Protein AF-A0A3R6EHA8-F1 (afdb_monomer_lite)

Organism: NCBI:txid360807

Sequence (101 aa):
MSYAIDIAMVLLIFFFILTAVINISNYRIAKRSHYIEIFVDRKIPIKAESRDAGASDDSCMIYHYPVEGRDSTSGYASIFYIGKEKYENAEVGEKIRITPC

Foldseek 3Di:
DVVVVVVVVVVVVVVVVVVVVVVVVVVVVVVVPPKFWKQFQAWDDKDWDFDPPPPDPPGDTDIWGWTFTAGPVPRDTDIDTADPVCSVPDDHRDTDIGHDD

Structure (mmCIF, N/CA/C/O backbone):
data_AF-A0A3R6EHA8-F1
#
_entry.id   AF-A0A3R6EHA8-F1
#
loop_
_atom_site.group_PDB
_atom_site.id
_atom_site.type_symbol
_atom_site.label_atom_id
_atom_site.label_alt_id
_atom_site.label_comp_id
_atom_site.label_asym_id
_atom_site.label_entity_id
_atom_site.label_seq_id
_atom_site.pdbx_PDB_ins_code
_atom_site.Cartn_x
_atom_site.Cartn_y
_atom_site.Cartn_z
_atom_site.occupancy
_atom_site.B_iso_or_equiv
_atom_site.auth_seq_id
_atom_site.auth_comp_id
_atom_site.auth_asym_id
_atom_site.auth_atom_id
_atom_site.pdbx_PDB_model_num
ATOM 1 N N . MET A 1 1 ? 30.352 7.729 -47.055 1.00 62.00 1 MET A N 1
ATOM 2 C CA . MET A 1 1 ? 29.421 6.732 -46.478 1.00 62.00 1 MET A CA 1
ATOM 3 C C . MET A 1 1 ? 29.987 5.963 -45.276 1.00 62.00 1 MET A C 1
ATOM 5 O O . MET A 1 1 ? 29.184 5.411 -44.544 1.00 62.00 1 MET A O 1
ATOM 9 N N . SER A 1 2 ? 31.303 5.977 -45.002 1.00 71.19 2 SER A N 1
ATOM 10 C CA . SER A 1 2 ? 31.893 5.250 -43.854 1.00 71.19 2 SER A CA 1
ATOM 11 C C . SER A 1 2 ? 31.429 5.766 -42.480 1.00 71.19 2 SER A C 1
ATOM 13 O O . SER A 1 2 ? 30.943 4.993 -41.668 1.00 71.19 2 SER A O 1
ATOM 15 N N . TYR A 1 3 ? 31.472 7.084 -42.249 1.00 82.75 3 TYR A N 1
ATOM 16 C CA . TYR A 1 3 ? 31.152 7.671 -40.935 1.00 82.75 3 TYR A CA 1
ATOM 17 C C . TYR A 1 3 ? 29.675 7.585 -40.536 1.00 82.75 3 TYR A C 1
ATOM 19 O O . TYR A 1 3 ? 29.354 7.655 -39.357 1.00 82.75 3 TYR A O 1
ATOM 27 N N . ALA A 1 4 ? 28.763 7.450 -41.501 1.00 86.94 4 ALA A N 1
ATOM 28 C CA . ALA A 1 4 ? 27.330 7.391 -41.212 1.00 86.94 4 ALA A CA 1
ATOM 29 C C . ALA A 1 4 ? 26.962 6.123 -40.428 1.00 86.94 4 ALA A C 1
ATOM 31 O O . ALA A 1 4 ? 26.115 6.173 -39.539 1.00 86.94 4 ALA A O 1
ATOM 32 N N . ILE A 1 5 ? 27.630 5.007 -40.735 1.00 88.50 5 ILE A N 1
ATOM 33 C CA . ILE A 1 5 ? 27.425 3.723 -40.060 1.00 88.50 5 ILE A CA 1
ATOM 34 C C . ILE A 1 5 ? 27.991 3.785 -38.639 1.00 88.50 5 ILE A C 1
ATOM 36 O O . ILE A 1 5 ? 27.305 3.396 -37.698 1.00 88.50 5 ILE A O 1
ATOM 40 N N . ASP A 1 6 ? 29.187 4.352 -38.466 1.00 89.81 6 ASP A N 1
ATOM 41 C CA . ASP A 1 6 ? 29.799 4.522 -37.143 1.00 89.81 6 ASP A CA 1
ATOM 42 C C . ASP A 1 6 ? 28.968 5.447 -36.244 1.00 89.81 6 ASP A C 1
ATOM 44 O O . ASP A 1 6 ? 28.710 5.128 -35.084 1.00 89.81 6 ASP A O 1
ATOM 48 N N . ILE A 1 7 ? 28.469 6.563 -36.786 1.00 92.31 7 ILE A N 1
ATOM 49 C CA . ILE A 1 7 ? 27.580 7.479 -36.056 1.00 92.31 7 ILE A CA 1
ATOM 50 C C . ILE A 1 7 ? 26.278 6.765 -35.662 1.00 92.31 7 ILE A C 1
ATOM 52 O O . ILE A 1 7 ? 25.831 6.890 -34.522 1.00 92.31 7 ILE A O 1
ATOM 56 N N . ALA A 1 8 ? 25.682 5.978 -36.565 1.00 93.12 8 ALA A N 1
ATOM 57 C CA . ALA A 1 8 ? 24.470 5.214 -36.269 1.00 93.12 8 ALA A CA 1
ATOM 58 C C . ALA A 1 8 ? 24.697 4.153 -35.177 1.00 93.12 8 ALA A C 1
ATOM 60 O O . ALA A 1 8 ? 23.860 4.000 -34.287 1.00 93.12 8 ALA A O 1
ATOM 61 N N . MET A 1 9 ? 25.842 3.464 -35.203 1.00 93.25 9 MET A N 1
ATOM 62 C CA . MET A 1 9 ? 26.241 2.490 -34.182 1.00 93.25 9 MET A CA 1
ATOM 63 C C . MET A 1 9 ? 26.389 3.144 -32.803 1.00 93.25 9 MET A C 1
ATOM 65 O O . MET A 1 9 ? 25.861 2.630 -31.816 1.00 93.25 9 MET A O 1
ATOM 69 N N . VAL A 1 10 ? 27.048 4.305 -32.728 1.00 94.94 10 VAL A N 1
ATOM 70 C CA . VAL A 1 10 ? 27.214 5.054 -31.471 1.00 94.94 10 VAL A CA 1
ATOM 71 C C . VA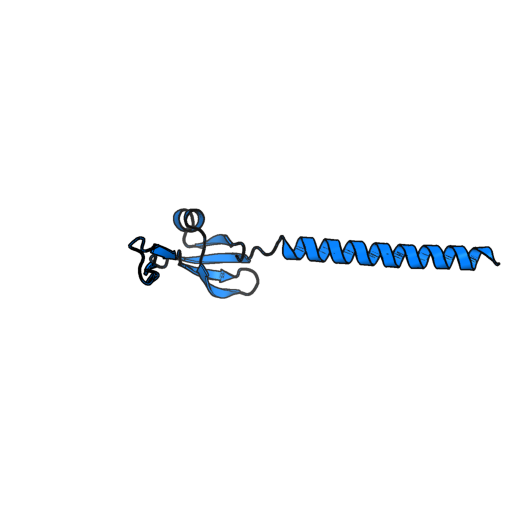L A 1 10 ? 25.864 5.512 -30.918 1.00 94.94 10 VAL A C 1
ATOM 73 O O . VAL A 1 10 ? 25.610 5.363 -29.722 1.00 94.94 10 VAL A O 1
ATOM 76 N N . LEU A 1 11 ? 24.972 6.017 -31.776 1.00 94.94 11 LEU A N 1
ATOM 77 C CA . LEU A 1 11 ? 23.628 6.428 -31.365 1.00 94.94 11 LEU A CA 1
ATOM 78 C C . LEU A 1 11 ? 22.801 5.242 -30.853 1.00 94.94 11 LEU A C 1
ATOM 80 O O . LEU A 1 11 ? 22.155 5.361 -29.814 1.00 94.94 11 LEU A O 1
ATOM 84 N N . LEU A 1 12 ? 22.856 4.085 -31.519 1.00 95.06 12 LEU A N 1
ATOM 85 C CA . LEU A 1 12 ? 22.182 2.868 -31.055 1.00 95.06 12 LEU A CA 1
ATOM 86 C C . LEU A 1 12 ? 22.660 2.449 -29.663 1.00 95.06 12 LEU A C 1
ATOM 88 O O . LEU A 1 12 ? 21.836 2.223 -28.777 1.00 95.06 12 LEU A O 1
ATOM 92 N N . ILE A 1 13 ? 23.976 2.396 -29.446 1.00 95.69 13 ILE A N 1
ATOM 93 C CA . ILE A 1 13 ? 24.557 2.049 -28.141 1.00 95.69 13 ILE A CA 1
ATOM 94 C C . ILE A 1 13 ? 24.118 3.061 -27.075 1.00 95.69 13 ILE A C 1
ATOM 96 O O . ILE A 1 13 ? 23.722 2.668 -25.977 1.00 95.69 13 ILE A O 1
ATOM 100 N N . PHE A 1 14 ? 24.119 4.354 -27.405 1.00 95.88 14 PHE A N 1
ATOM 101 C CA . PHE A 1 14 ? 23.652 5.402 -26.502 1.00 95.88 14 PHE A CA 1
ATOM 102 C C . PHE A 1 14 ? 22.185 5.204 -26.093 1.00 95.88 14 PHE A C 1
ATOM 104 O O . PHE A 1 14 ? 21.876 5.241 -24.902 1.00 95.88 14 PHE A O 1
ATOM 111 N N . PHE A 1 15 ? 21.285 4.919 -27.041 1.00 96.19 15 PHE A N 1
ATOM 112 C CA . PHE A 1 15 ? 19.875 4.653 -26.737 1.00 96.19 15 PHE A CA 1
ATOM 113 C C . PHE A 1 15 ? 19.671 3.376 -25.917 1.00 96.19 15 PHE A C 1
ATOM 115 O O . PHE A 1 15 ? 18.802 3.348 -25.042 1.00 96.19 15 PHE A O 1
ATOM 122 N N . PHE A 1 16 ? 20.482 2.340 -26.137 1.00 95.38 16 PHE A N 1
ATOM 123 C CA . PHE A 1 16 ? 20.466 1.132 -25.310 1.00 95.38 16 PHE A CA 1
ATOM 124 C C . PHE A 1 16 ? 20.842 1.437 -23.858 1.00 95.38 16 PHE A C 1
ATOM 126 O O . PHE A 1 16 ? 20.120 1.046 -22.938 1.00 95.38 16 PHE A O 1
ATOM 133 N N . ILE A 1 17 ? 21.932 2.181 -23.646 1.00 95.38 17 ILE A N 1
ATOM 134 C CA . ILE A 1 17 ? 22.374 2.592 -22.308 1.00 95.38 17 ILE A CA 1
ATOM 135 C C . ILE A 1 17 ? 21.313 3.484 -21.652 1.00 95.38 17 ILE A C 1
ATOM 137 O O . ILE A 1 17 ? 20.952 3.258 -20.497 1.00 95.38 17 ILE A O 1
ATOM 141 N N . LEU A 1 18 ? 20.759 4.451 -22.390 1.00 95.81 18 LEU A N 1
ATOM 142 C CA . LEU A 1 18 ? 19.711 5.343 -21.895 1.00 95.81 18 LEU A CA 1
ATOM 143 C C . LEU A 1 18 ? 18.477 4.557 -21.434 1.00 95.81 18 LEU A C 1
ATOM 145 O O . LEU A 1 18 ? 17.976 4.771 -20.331 1.00 95.81 18 LEU A O 1
ATOM 149 N N . THR A 1 19 ? 18.026 3.601 -22.246 1.00 94.12 19 THR A N 1
ATOM 150 C CA . THR A 1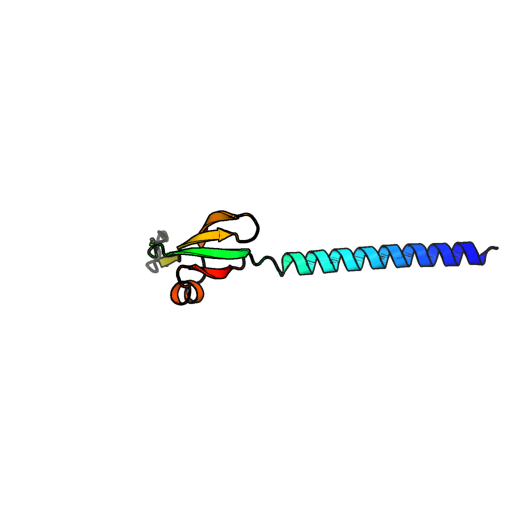 19 ? 16.880 2.739 -21.925 1.00 94.12 19 THR A CA 1
ATOM 151 C C . THR A 1 19 ? 17.147 1.901 -20.674 1.00 94.12 19 THR A C 1
ATOM 153 O O . THR A 1 19 ? 16.292 1.817 -19.792 1.00 94.12 19 THR A O 1
ATOM 156 N N . ALA A 1 20 ? 18.348 1.327 -20.546 1.00 93.25 20 ALA A N 1
ATOM 157 C CA . ALA A 1 20 ? 18.741 0.559 -19.366 1.00 93.25 20 ALA A CA 1
ATOM 158 C C . ALA A 1 20 ? 18.729 1.417 -18.087 1.00 93.25 20 ALA A C 1
ATOM 160 O O . ALA A 1 20 ? 18.208 0.987 -17.056 1.00 93.25 20 ALA A O 1
ATOM 161 N N . VAL A 1 21 ? 19.239 2.650 -18.158 1.00 93.00 21 VAL A N 1
ATOM 162 C CA . VAL A 1 21 ? 19.248 3.597 -17.030 1.00 93.00 21 VAL A CA 1
ATOM 163 C C . VAL A 1 21 ? 17.830 3.995 -16.620 1.00 93.00 21 VAL A C 1
ATOM 165 O O . VAL A 1 21 ? 17.520 3.994 -15.424 1.00 93.00 21 VAL A O 1
ATOM 168 N N . ILE A 1 22 ? 16.951 4.292 -17.583 1.00 92.56 22 ILE A N 1
ATOM 169 C CA . ILE A 1 22 ? 15.539 4.604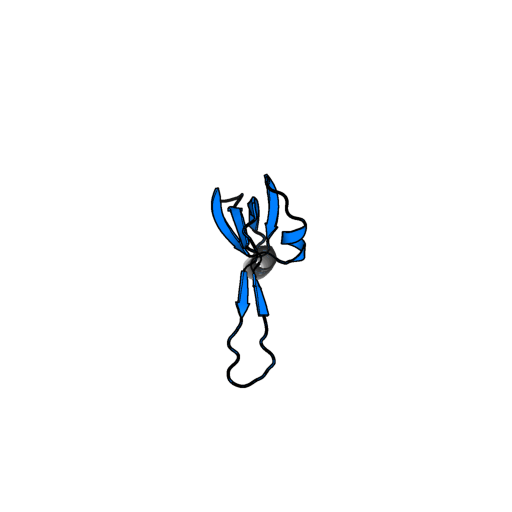 -17.315 1.00 92.56 22 ILE A CA 1
ATOM 170 C C . ILE A 1 22 ? 14.853 3.412 -16.643 1.00 92.56 22 ILE A C 1
ATOM 172 O O . ILE A 1 22 ? 14.174 3.589 -15.634 1.00 92.56 22 ILE A O 1
ATOM 176 N N . ASN A 1 23 ? 15.073 2.194 -17.140 1.00 90.44 23 ASN A N 1
ATOM 177 C CA . ASN A 1 23 ? 14.461 0.994 -16.578 1.00 90.44 23 ASN A CA 1
ATOM 178 C C . ASN A 1 23 ? 14.910 0.735 -15.127 1.00 90.44 23 ASN A C 1
ATOM 180 O O . ASN A 1 23 ? 14.080 0.518 -14.246 1.00 90.44 23 ASN A O 1
ATOM 184 N N . ILE A 1 24 ? 16.213 0.847 -14.838 1.00 89.38 24 ILE A N 1
ATOM 185 C CA . ILE A 1 24 ? 16.747 0.717 -13.469 1.00 89.38 24 ILE A CA 1
ATOM 186 C C . ILE A 1 24 ? 16.170 1.799 -12.551 1.00 89.38 24 ILE A C 1
ATOM 188 O O . ILE A 1 24 ? 15.836 1.524 -11.396 1.00 89.38 24 ILE A O 1
ATOM 192 N N . SER A 1 25 ? 16.052 3.028 -13.052 1.00 84.00 25 SER A N 1
ATOM 193 C CA . SER A 1 25 ? 15.505 4.150 -12.287 1.00 84.00 25 SER A CA 1
ATOM 194 C C . SER A 1 25 ? 14.024 3.933 -11.976 1.00 84.00 25 SER A C 1
ATOM 196 O O . SER A 1 25 ? 13.633 4.034 -10.816 1.00 84.00 25 SER A O 1
ATOM 198 N N . ASN A 1 26 ? 13.225 3.530 -12.966 1.00 82.50 26 ASN A N 1
ATOM 199 C CA . ASN A 1 26 ? 11.812 3.194 -12.791 1.00 82.50 26 ASN A CA 1
ATOM 200 C C . ASN A 1 26 ? 11.620 2.026 -11.824 1.00 82.50 26 ASN A C 1
ATOM 202 O O . ASN A 1 26 ? 10.780 2.109 -10.933 1.00 82.50 26 ASN A O 1
ATOM 206 N N . TYR A 1 27 ? 12.441 0.979 -11.928 1.00 80.12 27 TYR A N 1
ATOM 207 C CA . TYR A 1 27 ? 12.416 -0.136 -10.985 1.00 80.12 27 TYR A CA 1
ATOM 208 C C . TYR A 1 27 ? 12.717 0.319 -9.550 1.00 80.12 27 TYR A C 1
ATOM 210 O O . TYR A 1 27 ? 12.027 -0.070 -8.610 1.00 80.12 27 TYR A O 1
ATOM 218 N N . ARG A 1 28 ? 13.722 1.184 -9.361 1.00 73.62 28 ARG A N 1
ATOM 219 C CA . ARG A 1 28 ? 14.059 1.737 -8.038 1.00 73.62 28 ARG A CA 1
ATOM 220 C C . ARG A 1 28 ? 12.957 2.635 -7.479 1.00 73.62 28 ARG A C 1
ATOM 222 O O . ARG A 1 28 ? 12.722 2.592 -6.274 1.00 73.62 28 ARG A O 1
ATOM 229 N N . ILE A 1 29 ? 12.306 3.435 -8.322 1.00 68.94 29 ILE A N 1
ATOM 230 C CA . ILE A 1 29 ? 11.182 4.294 -7.926 1.00 68.94 29 ILE A CA 1
ATOM 231 C C . ILE A 1 29 ? 9.988 3.429 -7.528 1.00 68.94 29 ILE A C 1
ATOM 233 O O . ILE A 1 29 ? 9.495 3.591 -6.417 1.00 68.94 29 ILE A O 1
ATOM 237 N N . ALA A 1 30 ? 9.608 2.456 -8.360 1.00 63.38 30 ALA A N 1
ATOM 238 C CA . ALA A 1 30 ? 8.536 1.510 -8.058 1.00 63.38 30 ALA A CA 1
ATOM 239 C C . ALA A 1 30 ? 8.796 0.773 -6.737 1.00 63.38 30 ALA A C 1
ATOM 241 O O . ALA A 1 30 ? 7.939 0.758 -5.858 1.00 63.38 30 ALA A O 1
ATOM 242 N N . LYS A 1 31 ? 10.025 0.278 -6.534 1.00 64.38 31 LYS A N 1
ATOM 243 C CA . LYS A 1 31 ? 10.431 -0.382 -5.287 1.00 64.38 31 LYS A CA 1
ATOM 244 C C . LYS A 1 31 ? 10.371 0.546 -4.063 1.00 64.38 31 LYS A C 1
ATOM 246 O O . LYS A 1 31 ? 10.114 0.070 -2.964 1.00 64.38 31 LYS A O 1
ATOM 251 N N . ARG A 1 32 ? 10.622 1.852 -4.222 1.00 58.50 32 ARG A N 1
ATOM 252 C CA . ARG A 1 32 ? 10.528 2.847 -3.133 1.00 58.50 32 ARG A CA 1
ATOM 253 C C . ARG A 1 32 ? 9.104 3.338 -2.873 1.00 58.50 32 ARG A C 1
ATOM 255 O O . ARG A 1 32 ? 8.855 3.855 -1.790 1.00 58.50 32 ARG A O 1
ATOM 262 N N . SER A 1 33 ? 8.197 3.221 -3.840 1.00 57.19 33 SER A N 1
ATOM 263 C CA . SER A 1 33 ? 6.872 3.843 -3.796 1.00 57.19 33 SER A CA 1
ATOM 264 C C . SER A 1 33 ? 5.723 2.847 -3.683 1.00 57.19 33 SER A C 1
ATOM 266 O O . SER A 1 33 ? 4.602 3.185 -4.061 1.00 57.19 33 SER A O 1
ATOM 268 N N . HIS A 1 34 ? 5.951 1.634 -3.183 1.00 67.88 34 HIS A N 1
ATOM 269 C CA . HIS A 1 34 ? 4.833 0.778 -2.806 1.00 67.88 34 HIS A CA 1
ATOM 270 C C . HIS A 1 34 ? 4.260 1.316 -1.502 1.00 67.88 34 HIS A C 1
ATOM 272 O O . HIS A 1 34 ? 4.656 0.914 -0.422 1.00 67.88 34 HIS A O 1
ATOM 278 N N . TYR A 1 35 ? 3.380 2.302 -1.602 1.00 73.75 35 TYR A N 1
ATOM 279 C CA . TYR A 1 35 ? 2.395 2.559 -0.572 1.00 73.75 35 TYR A CA 1
ATOM 280 C C . TYR A 1 35 ? 1.067 2.017 -1.093 1.00 73.75 35 TYR A C 1
ATOM 282 O O . TYR A 1 35 ? 0.731 2.187 -2.263 1.00 73.75 35 TYR A O 1
ATOM 290 N N . ILE A 1 36 ? 0.336 1.325 -0.235 1.00 80.06 36 ILE A N 1
ATOM 291 C CA . ILE A 1 36 ? -1.030 0.900 -0.492 1.00 80.06 36 ILE A CA 1
ATOM 292 C C . ILE A 1 36 ? -1.914 1.932 0.197 1.00 80.06 36 ILE A C 1
ATOM 294 O O . ILE A 1 36 ? -1.713 2.268 1.365 1.00 80.06 36 ILE A O 1
ATOM 298 N N . GLU A 1 37 ? -2.862 2.491 -0.536 1.00 88.81 37 GLU A N 1
ATOM 299 C CA . GLU A 1 37 ? -3.893 3.335 0.054 1.00 88.81 37 GLU A CA 1
ATOM 300 C C . GLU A 1 37 ? -5.061 2.445 0.450 1.00 88.81 37 GLU A C 1
ATOM 302 O O . GLU A 1 37 ? -5.668 1.822 -0.418 1.00 88.81 37 GLU A O 1
ATOM 307 N N . ILE A 1 38 ? -5.379 2.396 1.739 1.00 91.19 38 ILE A N 1
ATOM 308 C CA . ILE A 1 38 ? -6.488 1.601 2.263 1.00 91.19 38 ILE A CA 1
ATOM 309 C C . ILE A 1 38 ? -7.561 2.514 2.851 1.00 91.19 38 ILE A C 1
ATOM 311 O O . ILE A 1 38 ? -7.252 3.527 3.476 1.00 91.19 38 ILE A O 1
ATOM 315 N N . PHE A 1 39 ? -8.823 2.154 2.658 1.00 93.06 39 PHE A N 1
ATOM 316 C CA . PHE A 1 39 ? -9.942 2.714 3.404 1.00 93.06 39 PHE A CA 1
ATOM 317 C C . PHE A 1 39 ? -10.130 1.918 4.688 1.00 93.06 39 PHE A C 1
ATOM 319 O O . PHE A 1 39 ? -10.218 0.692 4.638 1.00 93.06 39 PHE A O 1
ATOM 326 N N . VAL A 1 40 ? -10.168 2.606 5.824 1.00 92.44 40 VAL A N 1
ATOM 327 C CA . VAL A 1 40 ? -10.325 1.984 7.139 1.00 92.44 40 VAL A CA 1
ATOM 328 C C . VAL A 1 40 ? -11.800 1.701 7.381 1.00 92.44 40 VAL A C 1
ATOM 330 O O . VAL A 1 40 ? -12.579 2.614 7.633 1.00 92.44 40 VAL A O 1
ATOM 333 N N . ASP A 1 41 ? -12.189 0.433 7.330 1.00 92.75 41 ASP A N 1
ATOM 334 C CA . ASP A 1 41 ? -13.570 0.027 7.590 1.00 92.75 41 ASP A CA 1
ATOM 335 C C . ASP A 1 41 ? -13.803 -0.181 9.093 1.00 92.75 41 ASP A C 1
ATOM 337 O O . ASP A 1 41 ? -14.855 0.181 9.622 1.00 92.75 41 ASP A O 1
ATOM 341 N N . ARG A 1 42 ? -12.814 -0.735 9.811 1.00 93.31 42 ARG A N 1
ATOM 342 C CA . ARG A 1 42 ? -12.919 -0.974 11.256 1.00 93.31 42 ARG A CA 1
ATOM 343 C C . ARG A 1 42 ? -11.556 -1.109 11.937 1.00 93.31 42 ARG A C 1
ATOM 345 O O . ARG A 1 42 ? -10.663 -1.791 11.443 1.00 93.31 42 ARG A O 1
ATOM 352 N N . LYS A 1 43 ? -11.419 -0.559 13.150 1.00 92.00 43 LYS A N 1
ATOM 353 C CA . LYS A 1 43 ? -10.285 -0.860 14.043 1.00 92.00 43 LYS A CA 1
ATOM 354 C C . LYS A 1 43 ? -10.508 -2.173 14.793 1.00 92.00 43 LYS A C 1
ATOM 356 O O . LYS A 1 43 ? -11.529 -2.341 15.462 1.00 92.00 43 LYS A O 1
ATOM 361 N N . ILE A 1 44 ? -9.549 -3.091 14.701 1.00 90.25 44 ILE A N 1
ATOM 362 C CA . ILE A 1 44 ? -9.558 -4.357 15.441 1.00 90.25 44 ILE A CA 1
ATOM 363 C C . ILE A 1 44 ? -8.714 -4.164 16.711 1.00 90.25 44 ILE A C 1
ATOM 365 O O . ILE A 1 44 ? -7.652 -3.553 16.636 1.00 90.25 44 ILE A O 1
ATOM 369 N N . PRO A 1 45 ? -9.143 -4.670 17.884 1.00 87.81 45 PRO A N 1
ATOM 370 C CA . PRO A 1 45 ? -8.374 -4.526 19.116 1.00 87.81 45 PRO A CA 1
ATOM 371 C C . PRO A 1 45 ? -6.951 -5.083 18.977 1.00 87.81 45 PRO A C 1
ATOM 373 O O . PRO A 1 45 ? -6.733 -6.142 18.381 1.00 87.81 45 PRO A O 1
ATOM 376 N N . ILE A 1 46 ? -5.997 -4.357 19.566 1.00 85.69 46 ILE A N 1
ATOM 377 C CA . ILE A 1 46 ? -4.574 -4.703 19.584 1.00 85.69 46 ILE A CA 1
ATOM 378 C C . ILE A 1 46 ? -4.413 -6.064 20.257 1.00 85.69 46 ILE A C 1
ATOM 380 O O . ILE A 1 46 ? -4.889 -6.276 21.374 1.00 85.69 46 ILE A O 1
ATOM 384 N N . LYS A 1 47 ? -3.719 -6.976 19.579 1.00 76.75 47 LYS A N 1
ATOM 385 C CA . LYS A 1 47 ? -3.297 -8.249 20.164 1.00 76.75 47 LYS A CA 1
ATOM 386 C C . LYS A 1 47 ? -1.830 -8.130 20.555 1.00 76.75 47 LYS A C 1
ATOM 388 O O . LYS A 1 47 ? -1.005 -7.741 19.727 1.00 76.75 47 LYS A O 1
ATOM 393 N N . ALA A 1 48 ? -1.535 -8.429 21.815 1.00 72.12 48 ALA A N 1
ATOM 394 C CA . ALA A 1 48 ? -0.177 -8.609 22.300 1.00 72.12 48 ALA A CA 1
ATOM 395 C C . ALA A 1 48 ? 0.134 -10.104 22.246 1.00 72.12 48 ALA A C 1
ATOM 397 O O . ALA A 1 48 ? -0.567 -10.898 22.872 1.00 72.12 48 ALA A O 1
ATOM 398 N N . GLU A 1 49 ? 1.140 -10.480 21.469 1.00 69.69 49 GLU A N 1
ATOM 399 C CA . GLU A 1 49 ? 1.645 -11.846 21.427 1.00 69.69 49 GLU A CA 1
ATOM 400 C C . GLU A 1 49 ? 2.966 -11.885 22.194 1.00 69.69 49 GLU A C 1
ATOM 402 O O . GLU A 1 49 ? 3.882 -11.097 21.931 1.00 69.69 49 GLU A O 1
ATOM 407 N N . SER A 1 50 ? 3.053 -12.769 23.186 1.00 60.97 50 SER A N 1
ATOM 408 C CA . SER A 1 50 ? 4.316 -13.055 23.852 1.00 60.97 50 SER A CA 1
ATOM 409 C C . SER A 1 50 ? 5.134 -13.946 22.930 1.00 60.97 50 SER A C 1
ATOM 411 O O . SER A 1 50 ? 4.721 -15.058 22.601 1.00 60.97 50 SER A O 1
ATOM 413 N N . ARG A 1 51 ? 6.317 -13.488 22.513 1.00 61.72 51 ARG A N 1
ATOM 414 C CA . ARG A 1 51 ? 7.316 -14.438 22.029 1.00 61.72 51 ARG A CA 1
ATOM 415 C C . ARG A 1 51 ? 7.790 -15.224 23.242 1.00 61.72 51 ARG A C 1
ATOM 417 O O . ARG A 1 51 ? 8.423 -14.641 24.120 1.00 61.72 51 ARG A O 1
ATOM 424 N N . ASP A 1 52 ? 7.504 -16.522 23.271 1.00 58.00 52 ASP A N 1
ATOM 425 C CA . ASP A 1 52 ? 8.123 -17.451 24.214 1.00 58.00 52 ASP A CA 1
ATOM 426 C C . ASP A 1 52 ? 9.624 -17.501 23.903 1.00 58.00 52 ASP A C 1
ATOM 428 O O . ASP A 1 52 ? 10.112 -18.292 23.093 1.00 58.00 52 ASP A O 1
ATOM 432 N N . ALA A 1 53 ? 10.368 -16.565 24.485 1.00 53.66 53 ALA A N 1
ATOM 433 C CA . ALA A 1 53 ? 11.812 -16.573 24.463 1.00 53.66 53 ALA A CA 1
ATOM 434 C C . ALA A 1 53 ? 12.251 -17.714 25.379 1.00 53.66 53 ALA A C 1
ATOM 436 O O . ALA A 1 53 ? 12.200 -17.607 26.603 1.00 53.66 53 ALA A O 1
ATOM 437 N N . GLY A 1 54 ? 12.647 -18.839 24.785 1.00 54.44 54 GLY A N 1
ATOM 438 C CA . GLY A 1 54 ? 13.329 -19.887 25.528 1.00 54.44 54 GLY A CA 1
ATOM 439 C C . GLY A 1 54 ? 14.473 -19.285 26.353 1.00 54.44 54 GLY A C 1
ATOM 440 O O . GLY A 1 54 ? 15.391 -18.689 25.798 1.00 54.44 54 GLY A O 1
ATOM 441 N N . ALA A 1 55 ? 14.392 -19.460 27.673 1.00 57.12 55 ALA A N 1
ATOM 442 C CA . ALA A 1 55 ? 15.469 -19.284 28.648 1.00 57.12 55 ALA A CA 1
ATOM 443 C C . ALA A 1 55 ? 16.128 -17.889 28.772 1.00 57.12 55 ALA A C 1
ATOM 445 O O . ALA A 1 55 ? 17.305 -17.806 29.120 1.00 57.12 55 ALA A O 1
ATOM 446 N N . SER A 1 56 ? 15.390 -16.794 28.569 1.00 55.59 56 SER A N 1
ATOM 447 C CA . SER A 1 56 ? 15.825 -15.457 29.007 1.00 55.59 56 SER A CA 1
ATOM 448 C C . SER A 1 56 ? 14.618 -14.660 29.499 1.00 55.59 56 SER A C 1
ATOM 450 O O . SER A 1 56 ? 13.670 -14.487 28.739 1.00 55.59 56 SER A O 1
ATOM 452 N N . ASP A 1 57 ? 14.668 -14.165 30.739 1.00 55.78 57 ASP A N 1
ATOM 453 C CA . ASP A 1 57 ? 13.599 -13.451 31.479 1.00 55.78 57 ASP A CA 1
ATOM 454 C C . ASP A 1 57 ? 13.114 -12.124 30.847 1.00 55.78 57 ASP A C 1
ATOM 456 O O . ASP A 1 57 ? 12.402 -11.348 31.479 1.00 55.78 57 ASP A O 1
ATOM 460 N N . ASP A 1 58 ? 13.461 -11.853 29.591 1.00 55.56 58 ASP A N 1
ATOM 461 C CA . ASP A 1 58 ? 13.073 -10.648 28.865 1.00 55.56 58 ASP A CA 1
ATOM 462 C C . ASP A 1 58 ? 12.067 -11.036 27.772 1.00 55.56 58 ASP A C 1
ATOM 464 O O . ASP A 1 58 ? 12.377 -11.145 26.581 1.00 55.56 58 ASP A O 1
ATOM 468 N N . SER A 1 59 ? 10.839 -11.351 28.196 1.00 58.25 59 SER A N 1
ATOM 469 C CA . SER A 1 59 ? 9.742 -11.677 27.284 1.00 58.25 59 SER A CA 1
ATOM 470 C C . SER A 1 59 ? 9.403 -10.442 26.442 1.00 58.25 59 SER A C 1
ATOM 472 O O . SER A 1 59 ? 8.695 -9.534 26.884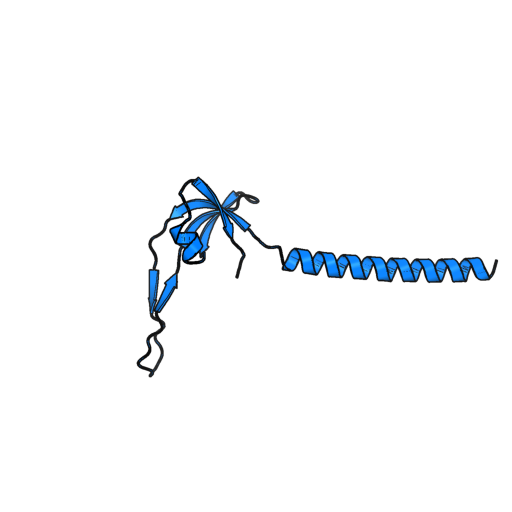 1.00 58.25 59 SER A O 1
ATOM 474 N N . CYS A 1 60 ? 9.922 -10.382 25.218 1.00 65.00 60 CYS A N 1
ATOM 475 C CA . CYS A 1 60 ? 9.619 -9.303 24.287 1.00 65.00 60 CYS A CA 1
ATOM 476 C C . CYS A 1 60 ? 8.162 -9.436 23.809 1.00 65.00 60 CYS A C 1
ATOM 478 O O . CYS A 1 60 ? 7.825 -10.338 23.039 1.00 65.00 60 CYS A O 1
ATOM 480 N N . MET A 1 61 ? 7.290 -8.546 24.290 1.00 69.81 61 MET A N 1
ATOM 481 C CA . MET A 1 61 ? 5.889 -8.470 23.869 1.00 69.81 61 MET A CA 1
ATOM 482 C C . MET A 1 61 ? 5.806 -7.825 22.484 1.00 69.81 61 MET A C 1
ATOM 484 O O . MET A 1 61 ? 6.215 -6.675 22.307 1.00 69.81 61 MET A O 1
ATOM 488 N N . ILE A 1 62 ? 5.256 -8.542 21.503 1.00 75.88 62 ILE A N 1
ATOM 489 C CA . ILE A 1 62 ? 5.008 -8.000 20.166 1.00 75.88 62 ILE A CA 1
ATOM 490 C C . ILE A 1 62 ? 3.568 -7.495 20.116 1.00 75.88 62 ILE A C 1
ATOM 492 O O . ILE A 1 62 ? 2.614 -8.252 20.289 1.00 75.88 62 ILE A O 1
ATOM 496 N N . TYR A 1 63 ? 3.409 -6.195 19.873 1.00 79.12 63 TYR A N 1
ATOM 497 C CA . TYR A 1 63 ? 2.102 -5.571 19.686 1.00 79.12 63 TYR A CA 1
ATOM 498 C C . TYR A 1 63 ? 1.766 -5.492 18.200 1.00 79.12 63 TYR A C 1
ATOM 500 O O . TYR A 1 63 ? 2.500 -4.889 17.416 1.00 79.12 63 TYR A O 1
ATOM 508 N N . HIS A 1 64 ? 0.622 -6.057 17.826 1.00 85.62 64 HIS A N 1
ATOM 509 C CA . HIS A 1 64 ? 0.067 -5.931 16.485 1.00 85.62 64 HIS A CA 1
ATOM 510 C C . HIS A 1 64 ? -1.060 -4.901 16.474 1.00 85.62 64 HIS A C 1
ATOM 512 O O . HIS A 1 64 ? -1.964 -4.969 17.307 1.00 85.62 64 HIS A O 1
ATOM 518 N N . TYR A 1 65 ? -1.047 -3.998 15.490 1.00 90.06 65 TYR A N 1
ATOM 519 C CA . TYR A 1 65 ? -2.073 -2.966 15.301 1.00 90.06 65 TYR A CA 1
ATOM 520 C C . TYR A 1 65 ? -2.918 -3.260 14.045 1.00 90.06 65 TYR A C 1
ATOM 522 O O . TYR A 1 65 ? -2.646 -2.708 12.974 1.00 90.06 65 TYR A O 1
ATOM 530 N N . PRO A 1 66 ? -3.886 -4.193 14.132 1.00 91.94 66 PRO A N 1
ATOM 531 C CA . PRO A 1 66 ? -4.703 -4.613 13.000 1.00 91.94 66 PRO A CA 1
ATOM 532 C C . PRO A 1 66 ? -5.840 -3.632 12.692 1.00 91.94 66 PRO A C 1
ATOM 534 O O . PRO A 1 66 ? -6.587 -3.207 13.572 1.00 91.94 66 PRO A O 1
ATOM 537 N N . VAL A 1 67 ? -6.034 -3.344 11.411 1.00 91.94 67 VAL A N 1
ATOM 538 C CA . VAL A 1 67 ? -7.171 -2.585 10.887 1.00 91.94 67 VAL A CA 1
ATOM 539 C C . VAL A 1 67 ? -7.817 -3.386 9.771 1.00 91.94 67 VAL A C 1
ATOM 541 O O . VAL A 1 67 ? -7.135 -3.850 8.864 1.00 91.94 67 VAL A O 1
ATOM 544 N N . GLU A 1 68 ? -9.130 -3.556 9.832 1.00 93.31 68 GLU A N 1
ATOM 545 C CA . GLU A 1 68 ? -9.899 -4.059 8.702 1.00 93.31 68 GLU A CA 1
ATOM 546 C C . GLU A 1 68 ? -10.121 -2.912 7.722 1.00 93.31 68 GLU A C 1
ATOM 548 O O . GLU A 1 68 ? -10.561 -1.822 8.106 1.00 93.31 68 GLU A O 1
ATOM 553 N N . GLY A 1 69 ? -9.789 -3.138 6.460 1.00 92.75 69 GLY A N 1
ATOM 554 C CA . GLY A 1 69 ? -9.947 -2.121 5.441 1.00 92.75 69 GLY A CA 1
ATOM 555 C C . GLY A 1 69 ? -9.974 -2.692 4.042 1.00 92.75 69 GLY A C 1
ATOM 556 O O . GLY A 1 69 ? -9.826 -3.897 3.832 1.00 92.75 69 GLY A O 1
ATOM 557 N N . ARG A 1 70 ? -10.130 -1.797 3.073 1.00 93.81 70 ARG A N 1
ATOM 558 C CA . ARG A 1 70 ? -10.125 -2.120 1.647 1.00 93.81 70 ARG A CA 1
ATOM 559 C C . ARG A 1 70 ? -9.022 -1.371 0.938 1.00 93.81 70 ARG A C 1
ATOM 561 O O . ARG A 1 70 ? -8.930 -0.154 1.072 1.00 93.81 70 ARG A O 1
ATOM 568 N N . ASP A 1 71 ? -8.217 -2.075 0.152 1.00 89.62 71 ASP A N 1
ATOM 569 C CA . ASP A 1 71 ? -7.308 -1.420 -0.784 1.00 89.62 71 ASP A CA 1
ATOM 570 C C . ASP A 1 71 ? -8.126 -0.575 -1.763 1.00 89.62 71 ASP A C 1
ATOM 572 O O . ASP A 1 71 ? -9.028 -1.059 -2.442 1.00 89.62 71 ASP A O 1
ATOM 576 N N . SER A 1 72 ? -7.815 0.711 -1.827 1.00 85.94 72 SER A N 1
ATOM 577 C CA . SER A 1 72 ? -8.505 1.666 -2.686 1.00 85.94 72 SER A CA 1
ATOM 578 C C . SER A 1 72 ? -8.230 1.475 -4.177 1.00 85.94 72 SER A C 1
ATOM 580 O O . SER A 1 72 ? -8.966 2.026 -4.992 1.00 85.94 72 SER A O 1
ATOM 582 N N . THR A 1 73 ? -7.194 0.712 -4.533 1.00 83.75 73 THR A N 1
ATOM 583 C CA . THR A 1 73 ? -6.837 0.422 -5.927 1.00 83.75 73 THR A CA 1
ATOM 584 C C . THR A 1 73 ? -7.591 -0.797 -6.443 1.00 83.75 73 THR A C 1
ATOM 586 O O . THR A 1 73 ? -8.183 -0.752 -7.518 1.00 83.75 73 THR A O 1
ATOM 589 N N . SER A 1 74 ? -7.572 -1.894 -5.682 1.00 84.50 74 SER A N 1
ATOM 590 C CA . SER A 1 74 ? -8.160 -3.178 -6.088 1.00 84.50 74 SER A CA 1
ATOM 591 C C . SER A 1 74 ? -9.550 -3.451 -5.503 1.00 84.50 74 SER A C 1
ATOM 593 O O . SER A 1 74 ? -10.249 -4.342 -5.978 1.00 84.50 74 SER A O 1
ATOM 595 N N . GLY A 1 75 ? -9.959 -2.720 -4.463 1.00 86.62 75 GLY A N 1
ATOM 596 C CA . GLY A 1 75 ? -11.168 -2.996 -3.682 1.00 86.62 75 GLY A CA 1
ATOM 597 C C . GLY A 1 75 ? -11.038 -4.189 -2.728 1.00 86.62 75 GLY A C 1
ATOM 598 O O . GLY A 1 75 ? -12.017 -4.550 -2.075 1.00 86.62 75 GLY A O 1
ATOM 599 N N . TYR A 1 76 ? -9.858 -4.813 -2.641 1.00 88.38 76 TYR A N 1
ATOM 600 C CA . TYR A 1 76 ? -9.632 -6.008 -1.832 1.00 88.38 76 TYR A CA 1
ATOM 601 C C . TYR A 1 76 ? -9.758 -5.705 -0.335 1.00 88.38 76 TYR A C 1
ATOM 603 O O . TYR A 1 76 ? -9.020 -4.873 0.195 1.00 88.38 76 TYR A O 1
ATOM 611 N N . ALA A 1 77 ? -10.680 -6.398 0.338 1.00 92.25 77 ALA A N 1
ATOM 612 C CA . ALA A 1 77 ? -10.889 -6.294 1.777 1.00 92.25 77 ALA A CA 1
ATOM 613 C C . ALA A 1 77 ? -9.947 -7.241 2.532 1.00 92.25 77 ALA A C 1
ATOM 615 O O . ALA A 1 77 ? -9.889 -8.434 2.234 1.00 92.25 77 ALA A O 1
ATOM 616 N N . SER A 1 78 ? -9.215 -6.716 3.512 1.00 90.88 78 SER A N 1
ATOM 617 C CA . SER A 1 78 ? -8.266 -7.488 4.314 1.00 90.88 78 SER A CA 1
ATOM 618 C C . SER A 1 78 ? -8.030 -6.852 5.677 1.00 90.88 78 SER A C 1
ATOM 620 O O . SER A 1 78 ? -8.357 -5.691 5.920 1.00 90.88 78 SER A O 1
ATOM 622 N N . ILE A 1 79 ? -7.385 -7.616 6.556 1.00 91.19 79 ILE A N 1
ATOM 623 C CA . ILE A 1 79 ? -6.750 -7.079 7.756 1.00 91.19 79 ILE A CA 1
ATOM 624 C C . ILE A 1 79 ? -5.361 -6.571 7.366 1.00 91.19 79 ILE A C 1
ATOM 626 O O . ILE A 1 79 ? -4.535 -7.323 6.845 1.00 91.19 79 ILE A O 1
ATOM 630 N N . PHE A 1 80 ? -5.112 -5.295 7.628 1.00 89.00 80 PHE A N 1
ATOM 631 C CA . PHE A 1 80 ? -3.836 -4.626 7.434 1.00 89.00 80 PHE A CA 1
ATOM 632 C C . PHE A 1 80 ? -3.207 -4.333 8.792 1.00 89.00 80 PHE A C 1
ATOM 634 O O . PHE A 1 80 ? -3.843 -3.762 9.677 1.00 89.00 80 PHE A O 1
ATOM 641 N N . TYR A 1 81 ? -1.944 -4.707 8.957 1.00 88.50 81 TYR A N 1
ATOM 642 C CA . TYR A 1 81 ? -1.170 -4.366 10.145 1.00 88.50 81 TYR A CA 1
ATOM 643 C C . TYR A 1 81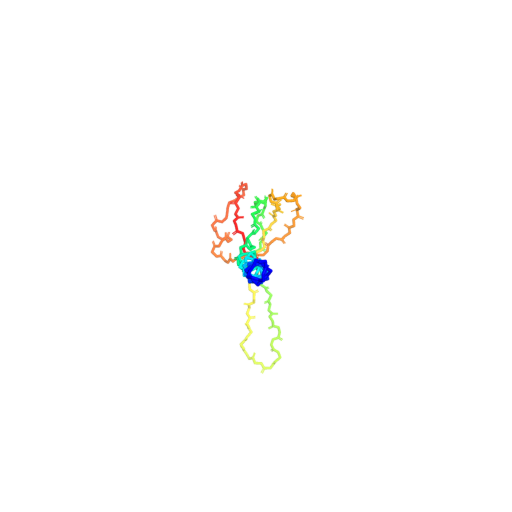 ? -0.418 -3.068 9.883 1.00 88.50 81 TYR A C 1
ATOM 645 O O . TYR A 1 81 ? 0.358 -2.979 8.932 1.00 88.50 81 TYR A O 1
ATOM 653 N N . ILE A 1 82 ? -0.668 -2.058 10.709 1.00 89.19 82 ILE A N 1
ATOM 654 C CA . ILE A 1 82 ? -0.083 -0.724 10.549 1.00 89.19 82 ILE A CA 1
ATOM 655 C C . ILE A 1 82 ? 0.799 -0.366 11.749 1.00 89.19 82 ILE A C 1
ATOM 657 O O . ILE A 1 82 ? 0.850 -1.082 12.745 1.00 89.19 82 ILE A O 1
ATOM 661 N N . GLY A 1 83 ? 1.546 0.734 11.653 1.00 87.38 83 GLY A N 1
ATOM 662 C CA . GLY A 1 83 ? 2.339 1.228 12.781 1.00 87.38 83 GLY A CA 1
ATOM 663 C C . GLY A 1 83 ? 1.457 1.797 13.898 1.00 87.38 83 GLY A C 1
ATOM 664 O O . GLY A 1 83 ? 0.374 2.312 13.621 1.00 87.38 83 GLY A O 1
ATOM 665 N N . LYS A 1 84 ? 1.954 1.766 15.142 1.00 89.06 84 LYS A N 1
ATOM 666 C CA . LYS A 1 84 ? 1.266 2.283 16.342 1.00 89.06 84 LYS A CA 1
ATOM 667 C C . LYS A 1 84 ? 0.676 3.682 16.140 1.00 89.06 84 LYS A C 1
ATOM 669 O O . LYS A 1 84 ? -0.518 3.877 16.325 1.00 89.06 84 LYS A O 1
ATOM 674 N N . GLU A 1 85 ? 1.504 4.630 15.705 1.00 87.94 85 GLU A N 1
ATOM 675 C CA . GLU A 1 85 ? 1.099 6.025 15.489 1.00 87.94 85 GLU A CA 1
ATOM 676 C C . GLU A 1 85 ? -0.027 6.137 14.450 1.00 87.94 85 GLU A C 1
ATOM 678 O O . GLU A 1 85 ? -1.003 6.854 14.650 1.00 87.94 85 GLU A O 1
ATOM 683 N N . LYS A 1 86 ? 0.061 5.380 13.348 1.00 88.94 86 LYS A N 1
ATOM 684 C CA . LYS A 1 86 ? -0.997 5.360 12.329 1.00 88.94 86 LYS A CA 1
ATOM 685 C C . LYS A 1 86 ? -2.281 4.729 12.858 1.00 88.94 86 LYS A C 1
ATOM 687 O O . LYS A 1 86 ? -3.358 5.176 12.495 1.00 88.94 86 LYS A O 1
ATOM 692 N N . TYR A 1 87 ? -2.182 3.715 13.712 1.00 90.19 87 TYR A N 1
ATOM 693 C CA . TYR A 1 87 ? -3.345 3.081 14.327 1.00 90.19 87 TYR A CA 1
ATOM 694 C C . TYR A 1 87 ? -4.066 3.995 15.315 1.00 90.19 87 TYR A C 1
ATOM 696 O O . TYR A 1 87 ? -5.296 4.025 15.333 1.00 90.19 87 TYR A O 1
ATOM 704 N N . GLU A 1 88 ? -3.323 4.746 16.125 1.00 90.00 88 GLU A N 1
ATOM 705 C CA . GLU A 1 88 ? -3.896 5.705 17.071 1.00 90.00 88 GLU A CA 1
ATOM 706 C C . GLU A 1 88 ? -4.650 6.816 16.329 1.00 90.00 88 GLU A C 1
ATOM 708 O O . GLU A 1 88 ? -5.797 7.094 16.676 1.00 90.00 88 GLU A O 1
ATOM 713 N N . ASN A 1 89 ? -4.069 7.337 15.242 1.00 90.62 89 ASN A N 1
ATOM 714 C CA . ASN A 1 89 ? -4.635 8.450 14.475 1.00 90.62 89 ASN A CA 1
ATOM 715 C C . ASN A 1 89 ? -5.676 8.063 13.413 1.00 90.62 89 ASN A C 1
ATOM 717 O O . ASN A 1 89 ? -6.454 8.920 13.022 1.00 90.62 89 ASN A O 1
ATOM 721 N N . ALA A 1 90 ? -5.704 6.815 12.933 1.00 88.75 90 ALA A N 1
ATOM 722 C CA . ALA A 1 90 ? -6.638 6.417 11.876 1.00 88.75 90 ALA A CA 1
ATOM 723 C C . ALA A 1 90 ? -8.100 6.600 12.315 1.00 88.75 90 ALA A C 1
ATOM 725 O O . ALA A 1 90 ? -8.455 6.222 13.427 1.00 88.75 90 ALA A O 1
ATOM 726 N N . GLU A 1 91 ? -8.983 7.076 11.450 1.00 91.31 91 GLU A N 1
ATOM 727 C CA . GLU A 1 91 ? -10.427 7.100 11.720 1.00 91.31 91 GLU A CA 1
ATOM 728 C C . GLU A 1 91 ? -11.194 6.128 10.816 1.00 91.31 91 GLU A C 1
ATOM 730 O O . GLU A 1 91 ? -10.757 5.773 9.722 1.00 91.31 91 GLU A O 1
ATOM 735 N N . VAL A 1 92 ? -12.349 5.644 11.282 1.00 91.69 92 VAL A N 1
ATOM 736 C CA . VAL A 1 92 ? -13.215 4.789 10.456 1.00 91.69 92 VAL A CA 1
ATOM 737 C C . VAL A 1 92 ? -13.798 5.627 9.318 1.00 91.69 92 VAL A C 1
ATOM 739 O O . VAL A 1 92 ? -14.375 6.683 9.553 1.00 91.69 92 VAL A O 1
ATOM 742 N N . GLY A 1 93 ? -13.654 5.142 8.087 1.00 89.06 93 GLY A N 1
ATOM 743 C CA . GLY A 1 93 ? -13.998 5.859 6.860 1.00 89.06 93 GLY A CA 1
ATOM 744 C C . GLY A 1 93 ? -12.848 6.686 6.277 1.00 89.06 93 GLY A C 1
ATOM 745 O O . GLY A 1 93 ? -12.986 7.215 5.175 1.00 89.06 93 GLY A O 1
ATOM 746 N N . GLU A 1 94 ? -11.708 6.778 6.964 1.00 91.62 94 GLU A N 1
ATOM 747 C CA . GLU A 1 94 ? -10.542 7.505 6.472 1.00 91.62 94 GLU A CA 1
ATOM 748 C C . GLU A 1 94 ? -9.756 6.682 5.441 1.00 91.62 94 GLU A C 1
ATOM 750 O O . GLU A 1 94 ? -9.660 5.452 5.518 1.00 91.62 94 GLU A O 1
ATOM 755 N N . LYS A 1 95 ? -9.153 7.378 4.472 1.00 91.62 95 LYS A N 1
ATOM 756 C CA . LYS A 1 95 ? -8.196 6.796 3.533 1.00 91.62 95 LYS A CA 1
ATOM 757 C C . LYS A 1 95 ? -6.775 7.010 4.046 1.00 91.62 95 LYS A C 1
ATOM 759 O O . LYS A 1 95 ? -6.284 8.135 4.042 1.00 91.62 95 LYS A O 1
ATOM 764 N N . ILE A 1 96 ? -6.088 5.934 4.417 1.00 89.94 96 ILE A N 1
ATOM 765 C CA . ILE A 1 96 ? -4.724 5.994 4.953 1.00 89.94 96 ILE A CA 1
ATOM 766 C C . ILE A 1 96 ? -3.714 5.335 4.012 1.00 89.94 96 ILE A C 1
ATOM 768 O O . ILE A 1 96 ? -3.99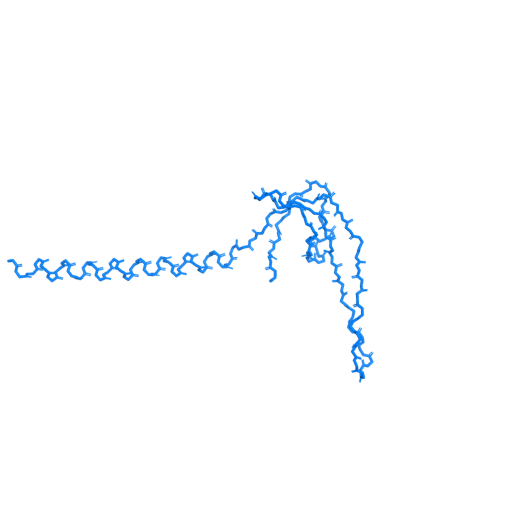9 4.349 3.333 1.00 89.94 96 ILE A O 1
ATOM 772 N N . ARG A 1 97 ? -2.492 5.875 3.986 1.00 88.62 97 ARG A N 1
ATOM 773 C CA . ARG A 1 97 ? -1.360 5.299 3.246 1.00 88.62 97 ARG A CA 1
ATOM 774 C C . ARG A 1 97 ? -0.575 4.362 4.142 1.00 88.62 97 ARG A C 1
ATOM 776 O O . ARG A 1 97 ? -0.006 4.800 5.145 1.00 88.62 97 ARG A O 1
ATOM 783 N N . ILE A 1 98 ? -0.473 3.103 3.753 1.00 85.81 98 ILE A N 1
ATOM 784 C CA . ILE A 1 98 ? 0.382 2.115 4.405 1.00 85.81 98 ILE A CA 1
ATOM 785 C C . ILE A 1 98 ? 1.549 1.792 3.482 1.00 85.81 98 ILE A C 1
ATOM 787 O O . ILE A 1 98 ? 1.375 1.649 2.280 1.00 85.81 98 ILE A O 1
ATOM 791 N N . THR A 1 99 ? 2.750 1.702 4.028 1.00 75.56 99 THR A N 1
ATOM 792 C CA . THR A 1 99 ? 3.893 1.171 3.284 1.00 75.56 99 THR A CA 1
ATOM 793 C C . THR A 1 99 ? 3.998 -0.292 3.704 1.00 75.56 99 THR A C 1
ATOM 795 O O . THR A 1 99 ? 4.069 -0.522 4.914 1.00 75.56 99 THR A O 1
ATOM 798 N N . PRO A 1 100 ? 3.943 -1.273 2.786 1.00 64.50 100 PRO A N 1
ATOM 799 C CA . PRO A 1 100 ? 4.255 -2.652 3.122 1.00 64.50 100 PRO A CA 1
ATOM 800 C C . PRO A 1 100 ? 5.658 -2.677 3.735 1.00 64.50 100 PRO A C 1
ATOM 802 O O . PRO A 1 100 ? 6.574 -2.061 3.183 1.00 64.50 100 PRO A O 1
ATOM 805 N N . CYS A 1 101 ? 5.788 -3.306 4.903 1.00 55.38 101 CYS A N 1
ATOM 806 C CA . CYS A 1 101 ? 7.087 -3.565 5.518 1.00 55.38 101 CYS A CA 1
ATOM 807 C C . CYS A 1 101 ? 7.936 -4.497 4.650 1.00 55.38 101 CYS A C 1
ATOM 809 O O . CYS A 1 101 ? 7.355 -5.407 4.015 1.00 55.38 101 CYS A O 1
#

pLDDT: mean 82.58, std 12.84, range [53.66, 96.19]

Radius of gyration: 24.37 Å; chains: 1; bounding box: 46×28×78 Å

Secondary structure (DSSP, 8-state):
-HHHHHHHHHHHHHHHHHHHHHHHHHHHHHHH--PEEEEEEEEPPPEEEE---TT-S---EEEE-EEEEEETTT--EEEEE--HHHHHH--TT-EEEE---